Protein AF-A0AAP2K5U5-F1 (afdb_monomer_lite)

pLDDT: mean 83.19, std 15.7, range [38.5, 98.06]

Organism: Streptococcus anginosus (NCBI:txid1328)

Secondary structure (DSSP, 8-state):
-EEEEEE--SSTTTSEEEEEEPPPPP-TT------S-----HHHHHHHTT----S--

Radius of gyration: 14.25 Å; chains: 1; bounding box: 33×19×32 Å

Foldseek 3Di:
DDWDWDADADDPVPRIDIDDDDQDDDDPPDDRDDDPDDDDDPVVVVVRVPPPPPPDD

InterPro domains:
  IPR011032 GroES-like superfamily [SSF50129] (1-51)

Structure (mmCIF, N/CA/C/O backbone):
data_AF-A0AAP2K5U5-F1
#
_entry.id   AF-A0AAP2K5U5-F1
#
loop_
_atom_site.group_PDB
_atom_site.id
_atom_site.type_symbol
_atom_site.label_atom_id
_atom_site.label_alt_id
_atom_site.label_comp_id
_atom_site.label_asym_id
_atom_site.label_entity_id
_atom_site.label_seq_id
_atom_site.pdbx_PDB_ins_code
_atom_site.Cartn_x
_atom_site.Cartn_y
_atom_site.Cartn_z
_atom_site.occupancy
_atom_site.B_iso_or_equiv
_atom_site.auth_seq_id
_atom_site.auth_comp_id
_atom_site.auth_asym_id
_atom_site.auth_atom_id
_atom_site.pdbx_PDB_model_num
ATOM 1 N N . MET A 1 1 ? 3.477 6.801 14.625 1.00 86.25 1 MET A N 1
ATOM 2 C CA . MET A 1 1 ? 4.162 6.742 13.317 1.00 86.25 1 MET A CA 1
ATOM 3 C C . MET A 1 1 ? 3.955 5.353 12.730 1.00 86.25 1 MET A C 1
ATOM 5 O O . MET A 1 1 ? 3.766 4.421 13.505 1.00 86.25 1 MET A O 1
ATOM 9 N N . MET A 1 2 ? 3.917 5.209 11.407 1.00 93.44 2 MET A N 1
ATOM 10 C CA . MET A 1 2 ? 3.876 3.918 10.711 1.00 93.44 2 MET A CA 1
ATOM 11 C C . MET A 1 2 ? 4.726 3.974 9.441 1.00 93.44 2 MET A C 1
ATOM 13 O O . MET A 1 2 ? 4.917 5.054 8.888 1.00 93.44 2 MET A O 1
ATOM 17 N N . LYS A 1 3 ? 5.218 2.824 8.973 1.00 94.75 3 LYS A N 1
ATOM 18 C CA . LYS A 1 3 ? 5.935 2.730 7.697 1.00 94.75 3 LYS A CA 1
ATOM 19 C C . LYS A 1 3 ? 4.942 2.596 6.544 1.00 94.75 3 LYS A C 1
ATOM 21 O O . LYS A 1 3 ? 3.967 1.858 6.661 1.00 94.75 3 LYS A O 1
ATOM 26 N N . ALA A 1 4 ? 5.210 3.282 5.442 1.00 94.12 4 ALA A N 1
ATOM 27 C CA . ALA A 1 4 ? 4.469 3.154 4.195 1.00 94.12 4 ALA A CA 1
ATOM 28 C C . ALA A 1 4 ? 5.427 3.145 3.003 1.00 94.12 4 ALA A C 1
ATOM 30 O O . ALA A 1 4 ? 6.433 3.852 3.011 1.00 94.12 4 ALA A O 1
ATOM 31 N N . MET A 1 5 ? 5.094 2.364 1.978 1.00 91.81 5 MET A N 1
ATOM 32 C CA . MET A 1 5 ? 5.762 2.419 0.681 1.00 91.81 5 MET A CA 1
ATOM 33 C C . MET A 1 5 ? 5.128 3.537 -0.152 1.00 91.81 5 MET A C 1
ATOM 35 O O . MET A 1 5 ? 3.911 3.564 -0.331 1.00 91.81 5 MET A O 1
ATOM 39 N N . VAL A 1 6 ? 5.940 4.478 -0.624 1.00 89.81 6 VAL A N 1
ATOM 40 C CA . VAL A 1 6 ? 5.505 5.678 -1.345 1.00 89.81 6 VAL A CA 1
ATOM 41 C C . VAL A 1 6 ? 6.145 5.692 -2.724 1.00 89.81 6 VAL A C 1
ATOM 43 O O . VAL A 1 6 ? 7.356 5.526 -2.846 1.00 89.81 6 VAL A O 1
ATOM 46 N N . TYR A 1 7 ? 5.334 5.927 -3.752 1.00 86.12 7 TYR A N 1
ATOM 47 C CA . TYR A 1 7 ? 5.820 6.152 -5.109 1.00 86.12 7 TYR A CA 1
ATOM 48 C C . TYR A 1 7 ? 6.401 7.566 -5.233 1.00 86.12 7 TYR A C 1
ATOM 50 O O . TYR A 1 7 ? 5.724 8.543 -4.904 1.00 86.12 7 TYR A O 1
ATOM 58 N N . ARG A 1 8 ? 7.650 7.679 -5.693 1.00 83.00 8 ARG A N 1
ATOM 59 C CA . ARG A 1 8 ? 8.352 8.956 -5.906 1.00 83.00 8 ARG A CA 1
ATOM 60 C C . ARG A 1 8 ? 8.539 9.324 -7.382 1.00 83.00 8 ARG A C 1
ATOM 62 O O . ARG A 1 8 ? 9.008 10.425 -7.657 1.00 83.00 8 ARG A O 1
ATOM 69 N N . GLY A 1 9 ? 8.156 8.449 -8.313 1.00 73.00 9 GLY A N 1
ATOM 70 C CA . GLY A 1 9 ? 8.532 8.586 -9.722 1.00 73.00 9 GLY A CA 1
ATOM 71 C C . GLY A 1 9 ? 10.003 8.227 -9.966 1.00 73.00 9 GLY A C 1
ATOM 72 O O . GLY A 1 9 ? 10.677 7.731 -9.067 1.00 73.00 9 GLY A O 1
ATOM 73 N N . GLY A 1 10 ? 10.495 8.468 -11.182 1.00 67.25 10 GLY A N 1
ATOM 74 C CA . GLY A 1 10 ? 11.840 8.069 -11.613 1.00 67.25 10 GLY A CA 1
ATOM 75 C C . GLY A 1 10 ? 11.878 6.692 -12.285 1.00 67.25 10 GLY A C 1
ATOM 76 O O . GLY A 1 10 ? 10.836 6.100 -12.572 1.00 67.25 10 GLY A O 1
ATOM 77 N N . ASP A 1 11 ? 13.084 6.197 -12.562 1.00 67.69 11 ASP A N 1
ATOM 78 C CA . ASP A 1 11 ? 13.280 4.926 -13.263 1.00 67.69 11 ASP A CA 1
ATOM 79 C C . ASP A 1 11 ? 12.816 3.729 -12.420 1.00 67.69 11 ASP A C 1
ATOM 81 O O . ASP A 1 11 ? 12.866 3.748 -11.186 1.00 67.69 11 ASP A O 1
ATOM 85 N N . PHE A 1 12 ? 12.403 2.646 -13.092 1.00 67.44 12 PHE A N 1
ATOM 86 C CA . PHE A 1 12 ? 11.779 1.467 -12.470 1.00 67.44 12 PHE A CA 1
ATOM 87 C C . PHE A 1 12 ? 12.573 0.851 -11.304 1.00 67.44 12 PHE A C 1
ATOM 89 O O . PHE A 1 12 ? 11.972 0.215 -10.443 1.00 67.44 12 PHE A O 1
ATOM 96 N N . GLY A 1 13 ? 13.894 1.050 -11.246 1.00 73.81 13 GLY A N 1
ATOM 97 C CA . GLY A 1 13 ? 14.742 0.532 -10.170 1.00 73.81 13 GLY A CA 1
ATOM 98 C C . GLY A 1 13 ? 14.594 1.248 -8.821 1.00 73.81 13 GLY A C 1
ATOM 99 O O . GLY A 1 13 ? 14.860 0.631 -7.797 1.00 73.81 13 GLY A O 1
ATOM 100 N N . ASN A 1 14 ? 14.154 2.514 -8.799 1.00 78.31 14 ASN A N 1
ATOM 101 C CA . ASN A 1 14 ? 14.159 3.366 -7.596 1.00 78.31 14 ASN A CA 1
ATOM 102 C C . ASN A 1 14 ? 12.841 4.132 -7.378 1.00 78.31 14 ASN A C 1
ATOM 104 O O . ASN A 1 14 ? 12.794 5.113 -6.637 1.00 78.31 14 ASN A O 1
ATOM 108 N N . ALA A 1 15 ? 11.756 3.696 -8.019 1.00 83.56 15 ALA A N 1
ATOM 109 C CA . ALA A 1 15 ? 10.485 4.418 -8.015 1.00 83.56 15 ALA A CA 1
ATOM 110 C C . ALA A 1 15 ? 9.750 4.421 -6.658 1.00 83.56 15 ALA A C 1
ATOM 112 O O . ALA A 1 15 ? 8.803 5.192 -6.471 1.00 83.56 15 ALA A O 1
ATOM 113 N N . PHE A 1 16 ? 10.165 3.573 -5.712 1.00 87.75 16 PHE A N 1
ATOM 114 C CA . PHE A 1 16 ? 9.531 3.418 -4.404 1.00 87.75 16 PHE A CA 1
ATOM 115 C C . PHE A 1 16 ? 10.487 3.708 -3.258 1.00 87.75 16 PHE A C 1
ATOM 117 O O . PHE A 1 16 ? 11.660 3.350 -3.292 1.00 87.75 16 PHE A O 1
ATOM 124 N N . GLU A 1 17 ? 9.937 4.275 -2.190 1.00 91.06 17 GLU A N 1
ATOM 125 C CA . GLU A 1 17 ? 10.647 4.485 -0.936 1.00 91.06 17 GLU A CA 1
ATOM 126 C C . GLU A 1 17 ? 9.783 4.103 0.262 1.00 91.06 17 GLU A C 1
ATOM 128 O O . GLU A 1 17 ? 8.582 4.377 0.294 1.00 91.06 17 GLU A O 1
ATOM 133 N N . VAL A 1 18 ? 10.410 3.533 1.291 1.00 93.25 18 VAL A N 1
ATOM 134 C CA . VAL A 1 18 ? 9.783 3.366 2.604 1.00 93.25 18 VAL A CA 1
ATOM 135 C C . VAL A 1 18 ? 9.910 4.661 3.407 1.00 93.25 18 VAL A C 1
ATOM 137 O O . VAL A 1 18 ? 11.014 5.083 3.736 1.00 93.25 18 VAL A O 1
ATOM 140 N N . LYS A 1 19 ? 8.776 5.257 3.783 1.00 94.69 19 LYS A N 1
ATOM 141 C CA . LYS A 1 19 ? 8.707 6.453 4.632 1.00 94.69 19 LYS A CA 1
ATOM 142 C C . LYS A 1 19 ? 8.015 6.179 5.951 1.00 94.69 19 LYS A C 1
ATOM 144 O O . LYS A 1 19 ? 7.045 5.424 6.010 1.00 94.69 19 LYS A O 1
ATOM 149 N N . GLU A 1 20 ? 8.455 6.872 6.994 1.00 96.81 20 GLU A N 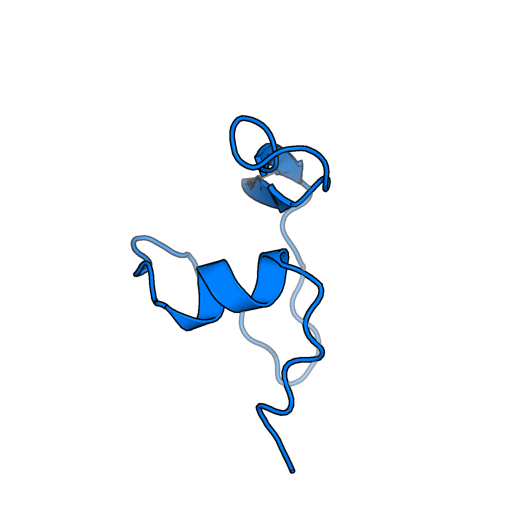1
ATOM 150 C CA . GLU A 1 20 ? 7.657 7.016 8.205 1.00 96.81 20 GLU A CA 1
ATOM 151 C C . GLU A 1 20 ? 6.607 8.110 8.022 1.00 96.81 20 GLU A C 1
ATOM 153 O O . GLU A 1 20 ? 6.913 9.247 7.666 1.00 96.81 20 GLU A O 1
ATOM 158 N N . ILE A 1 21 ? 5.351 7.768 8.285 1.00 94.12 21 ILE A N 1
ATOM 159 C CA . ILE A 1 21 ? 4.218 8.681 8.188 1.00 94.12 21 ILE A CA 1
ATOM 160 C C . ILE A 1 21 ? 3.404 8.676 9.480 1.00 94.12 21 ILE A C 1
ATOM 162 O O . ILE A 1 21 ? 3.439 7.735 10.284 1.00 94.12 21 ILE A O 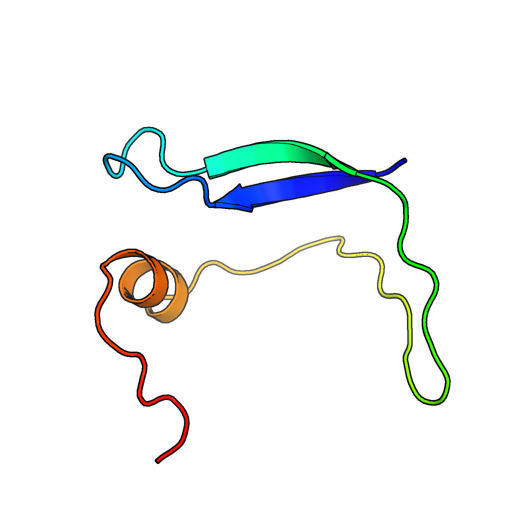1
ATOM 166 N N . LYS A 1 22 ? 2.644 9.751 9.705 1.00 95.81 22 LYS A N 1
ATOM 167 C CA . LYS A 1 22 ? 1.680 9.805 10.808 1.00 95.81 22 LYS A CA 1
ATOM 168 C C . LYS A 1 22 ? 0.597 8.749 10.577 1.00 95.81 22 LYS A C 1
ATOM 170 O O . LYS A 1 22 ? 0.145 8.549 9.453 1.00 95.81 22 LYS A O 1
ATOM 175 N N . ARG A 1 23 ? 0.187 8.070 11.653 1.00 93.50 23 ARG A N 1
ATOM 176 C CA . ARG A 1 23 ? -0.919 7.108 11.591 1.00 93.50 23 ARG A CA 1
ATOM 177 C C . ARG A 1 23 ? -2.195 7.889 11.241 1.00 93.50 23 ARG A C 1
ATOM 179 O O . ARG A 1 23 ? -2.485 8.848 11.956 1.00 93.50 23 ARG A O 1
ATOM 186 N N . PRO A 1 24 ? -2.924 7.528 10.174 1.00 93.00 24 PRO A N 1
ATOM 187 C CA . PRO A 1 24 ? -4.125 8.257 9.792 1.00 93.00 24 PRO A CA 1
ATOM 188 C C . PRO A 1 24 ? -5.232 8.070 10.835 1.00 93.00 24 PRO A C 1
ATOM 190 O O . PRO A 1 24 ? -5.350 7.005 11.445 1.00 93.00 24 PRO A O 1
ATOM 193 N N . ILE A 1 25 ? -6.034 9.119 11.026 1.00 96.19 25 ILE A N 1
ATOM 194 C CA . ILE A 1 25 ? -7.247 9.099 11.847 1.00 96.19 25 ILE A CA 1
ATOM 195 C C . ILE A 1 25 ? -8.423 8.93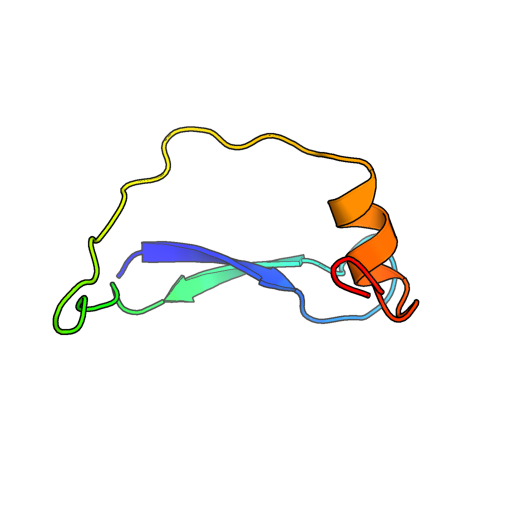0 10.875 1.00 96.19 25 ILE A C 1
ATOM 197 O O . ILE A 1 25 ? -8.574 9.779 9.992 1.00 96.19 25 ILE A O 1
ATOM 201 N N . PRO A 1 26 ? -9.206 7.840 10.960 1.00 96.50 26 PRO A N 1
ATOM 202 C CA . PRO A 1 26 ? -10.347 7.644 10.070 1.00 96.50 26 PRO A CA 1
ATOM 203 C C . PRO A 1 26 ? -11.403 8.735 10.299 1.00 96.50 26 PRO A C 1
ATOM 205 O O . PRO A 1 26 ? -11.626 9.156 11.435 1.00 96.50 26 PRO A O 1
ATOM 208 N N . LYS A 1 27 ? -12.036 9.198 9.216 1.00 97.12 27 LYS A N 1
ATOM 209 C CA . LYS A 1 27 ? -13.192 10.107 9.274 1.00 97.12 27 LYS A CA 1
ATOM 210 C C . LYS A 1 27 ? -14.488 9.326 9.521 1.00 97.12 27 LYS A C 1
ATOM 212 O O . LYS A 1 27 ? -14.480 8.097 9.593 1.00 97.12 27 LYS A O 1
ATOM 217 N N . GLU A 1 28 ? -15.604 10.046 9.610 1.00 98.06 28 GLU A N 1
ATOM 218 C CA . GLU A 1 28 ? -16.934 9.436 9.621 1.00 98.06 28 GLU A CA 1
ATOM 219 C C . GLU A 1 28 ? -17.103 8.481 8.425 1.00 98.06 28 GLU A C 1
ATOM 221 O O . GLU A 1 28 ? -16.662 8.774 7.312 1.00 98.06 28 GLU A O 1
ATOM 226 N N . HIS A 1 29 ? -17.675 7.303 8.686 1.00 97.94 29 HIS A N 1
ATOM 227 C CA . HIS A 1 29 ? -17.835 6.204 7.724 1.00 97.94 29 HIS A CA 1
ATOM 228 C C . HIS A 1 29 ? -16.534 5.625 7.132 1.00 97.94 29 HIS A C 1
ATOM 230 O O . HIS A 1 29 ? -16.562 4.981 6.084 1.00 97.94 29 HIS A O 1
ATOM 236 N N . GLN A 1 30 ? -15.389 5.796 7.799 1.00 97.50 30 GLN A N 1
ATOM 237 C CA . GLN A 1 30 ? -14.131 5.144 7.425 1.00 97.50 30 GLN A CA 1
ATOM 238 C C . GLN A 1 30 ? -13.640 4.208 8.528 1.00 97.50 30 GLN A C 1
ATOM 240 O O . GLN A 1 30 ? -13.872 4.434 9.714 1.00 97.50 30 GLN A O 1
ATOM 245 N N . ILE A 1 31 ? -12.896 3.175 8.136 1.00 96.81 31 ILE A N 1
ATOM 246 C CA . IL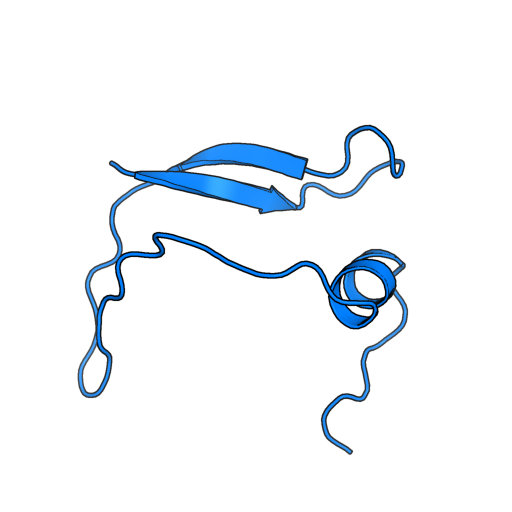E A 1 31 ? -12.203 2.282 9.067 1.00 96.81 31 ILE A CA 1
ATOM 247 C C . ILE A 1 31 ? -10.698 2.341 8.841 1.00 96.81 31 ILE A C 1
ATOM 249 O O . ILE A 1 31 ? -10.222 2.533 7.722 1.00 96.81 31 ILE A O 1
ATOM 253 N N . LEU A 1 32 ? -9.940 2.148 9.918 1.00 95.81 32 LEU A N 1
ATOM 254 C CA . LEU A 1 32 ? -8.493 2.013 9.843 1.00 95.81 32 LEU A CA 1
ATOM 255 C C . LEU A 1 32 ? -8.108 0.533 9.802 1.00 95.81 32 LEU A C 1
ATOM 257 O O . LEU A 1 32 ? -8.357 -0.200 10.755 1.00 95.81 32 LEU A O 1
ATOM 261 N N . VAL A 1 33 ? -7.436 0.119 8.729 1.00 94.94 33 VAL A N 1
ATOM 262 C CA . VAL A 1 33 ? -7.010 -1.271 8.526 1.00 94.94 33 VAL A CA 1
ATOM 263 C C . VAL A 1 33 ? -5.510 -1.413 8.778 1.00 94.94 33 VAL A C 1
ATOM 265 O O . VAL A 1 33 ? -4.703 -0.643 8.254 1.00 94.94 33 VAL A O 1
ATOM 268 N N . LYS A 1 34 ? -5.119 -2.427 9.560 1.00 93.38 34 LYS A N 1
ATOM 269 C CA . LYS A 1 34 ? -3.722 -2.869 9.653 1.00 93.38 34 LYS A CA 1
ATOM 270 C C . LYS A 1 34 ? -3.444 -3.859 8.522 1.00 93.38 34 LYS A C 1
ATOM 272 O O . LYS A 1 34 ? -3.975 -4.965 8.529 1.00 93.38 34 LYS A O 1
ATOM 277 N N . VAL A 1 35 ? -2.593 -3.471 7.577 1.00 93.69 35 VAL A N 1
ATOM 278 C CA . VAL A 1 35 ? -2.159 -4.344 6.479 1.00 93.69 35 VAL A CA 1
ATOM 279 C C . VAL A 1 35 ? -1.085 -5.300 6.998 1.00 93.69 35 VAL A C 1
ATOM 281 O O . VAL A 1 35 ? -0.007 -4.857 7.386 1.00 93.69 35 VAL A O 1
ATOM 284 N N . ASN A 1 36 ? -1.383 -6.602 7.027 1.00 95.06 36 ASN A N 1
ATOM 285 C CA . ASN A 1 36 ? -0.383 -7.639 7.319 1.00 95.06 36 ASN A CA 1
ATOM 286 C C . ASN A 1 36 ? 0.259 -8.176 6.029 1.00 95.06 36 ASN A C 1
ATOM 288 O O . ASN A 1 36 ? 1.449 -8.470 6.018 1.00 95.06 36 ASN A O 1
ATOM 292 N N . TYR A 1 37 ? -0.523 -8.256 4.946 1.00 95.88 37 TYR A N 1
ATOM 293 C CA . TYR A 1 37 ? -0.108 -8.751 3.632 1.00 95.88 37 TYR A CA 1
ATOM 294 C C . TYR A 1 37 ? -0.835 -7.981 2.521 1.00 95.88 37 TYR A C 1
ATOM 296 O O . TYR A 1 37 ? -1.940 -7.484 2.736 1.00 95.88 37 TYR A O 1
ATOM 304 N N . SER A 1 38 ? -0.218 -7.901 1.341 1.00 93.31 38 SER A N 1
ATOM 305 C CA . SER A 1 38 ? -0.799 -7.357 0.105 1.00 93.31 38 SER A CA 1
ATOM 306 C C . SER A 1 38 ? -0.250 -8.132 -1.093 1.00 93.31 38 SER A C 1
ATOM 308 O O . SER A 1 38 ? 0.846 -8.687 -1.006 1.00 93.31 3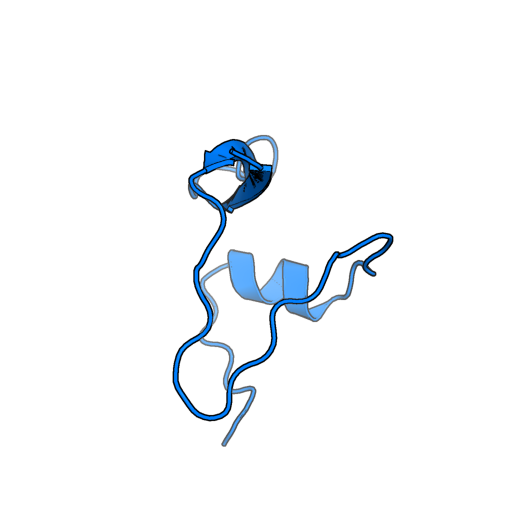8 SER A O 1
ATOM 310 N N . SER A 1 39 ? -0.988 -8.169 -2.203 1.00 94.50 39 SER A N 1
ATOM 311 C CA . SER A 1 39 ? -0.528 -8.766 -3.460 1.00 94.50 39 SER A CA 1
ATOM 312 C C . SER A 1 39 ? 0.182 -7.746 -4.353 1.00 94.50 39 SER A C 1
ATOM 314 O O . SER A 1 39 ? 0.019 -6.536 -4.182 1.00 94.50 39 SER A O 1
ATOM 316 N N . LEU A 1 40 ? 0.960 -8.261 -5.308 1.00 90.44 40 LEU A N 1
ATOM 317 C CA . LEU A 1 40 ? 1.386 -7.535 -6.500 1.00 90.44 40 LEU A CA 1
ATOM 318 C C . LEU A 1 40 ? 0.530 -8.001 -7.673 1.00 90.44 40 LEU A C 1
ATOM 320 O O . LEU A 1 40 ? 0.362 -9.202 -7.881 1.00 90.44 40 LEU A O 1
ATOM 324 N N . ASN A 1 41 ? 0.018 -7.053 -8.443 1.00 88.75 41 ASN A N 1
ATOM 325 C CA . ASN A 1 41 ? -0.856 -7.290 -9.579 1.00 88.75 41 ASN A CA 1
ATOM 326 C C . ASN A 1 41 ? -0.306 -6.552 -10.806 1.00 88.75 41 ASN A C 1
ATOM 328 O O . ASN A 1 41 ? 0.426 -5.568 -10.700 1.00 88.75 41 ASN A O 1
ATOM 332 N N . ASN A 1 42 ? -0.703 -6.988 -11.999 1.00 89.06 42 ASN A N 1
ATOM 333 C CA . ASN A 1 42 ? -0.363 -6.306 -13.252 1.00 89.06 42 ASN A CA 1
ATOM 334 C C . ASN A 1 42 ? -0.797 -4.826 -13.256 1.00 89.06 42 ASN A C 1
ATOM 336 O O . ASN A 1 42 ? -0.075 -3.974 -13.768 1.00 89.0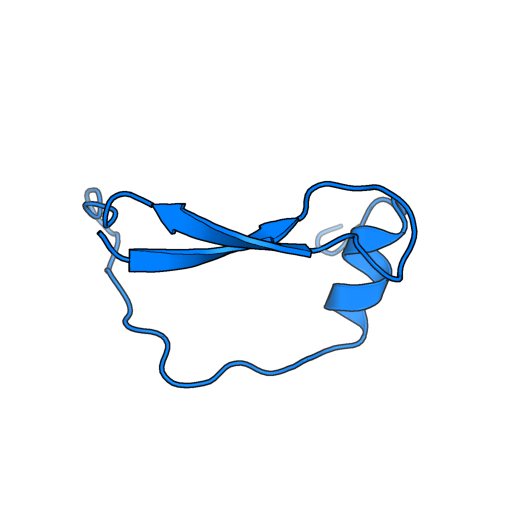6 42 ASN A O 1
ATOM 340 N N . VAL A 1 43 ? -1.944 -4.511 -12.643 1.00 84.88 43 VAL A N 1
ATOM 341 C CA . VAL A 1 43 ? -2.442 -3.133 -12.529 1.00 84.88 43 VAL A CA 1
ATOM 342 C C . VAL A 1 43 ? -1.515 -2.231 -11.715 1.00 84.88 43 VAL A C 1
ATOM 344 O O . VAL A 1 43 ? -1.441 -1.039 -12.003 1.00 84.88 43 VAL A O 1
ATOM 347 N N . ASP A 1 44 ? -0.766 -2.778 -10.752 1.00 84.31 44 ASP A N 1
ATOM 348 C CA . ASP A 1 44 ? 0.217 -2.002 -9.998 1.00 84.31 44 ASP A CA 1
ATOM 349 C C . ASP A 1 44 ? 1.311 -1.511 -10.947 1.00 84.31 44 ASP A C 1
ATOM 351 O O . ASP A 1 44 ? 1.591 -0.321 -10.997 1.00 84.31 44 ASP A O 1
ATOM 355 N N . TYR A 1 45 ? 1.859 -2.391 -11.788 1.00 81.75 45 TYR A N 1
ATOM 356 C CA . TYR A 1 45 ? 2.863 -2.011 -12.783 1.00 81.75 45 TYR A CA 1
ATOM 357 C C . TYR A 1 45 ? 2.337 -0.969 -13.780 1.00 81.75 45 TYR A C 1
ATOM 359 O O . TYR A 1 45 ? 2.983 0.059 -13.992 1.00 81.75 45 TYR A O 1
ATOM 367 N N . GLU A 1 46 ? 1.150 -1.191 -14.351 1.00 82.69 46 GLU A N 1
ATOM 368 C CA . GLU A 1 46 ? 0.563 -0.265 -15.328 1.00 82.69 46 GLU A CA 1
ATOM 369 C C . GLU A 1 46 ? 0.266 1.114 -14.720 1.00 82.69 46 GLU A C 1
ATOM 371 O O . GLU A 1 46 ? 0.508 2.133 -15.374 1.00 82.69 46 GLU A O 1
ATOM 376 N N . ARG A 1 47 ? -0.151 1.170 -13.444 1.00 77.81 47 ARG A N 1
ATOM 377 C CA . ARG A 1 47 ? -0.355 2.425 -12.699 1.00 77.81 47 ARG A CA 1
ATOM 378 C C . ARG A 1 47 ? 0.876 3.323 -12.714 1.00 77.81 47 ARG A C 1
ATOM 380 O O . ARG A 1 47 ? 0.742 4.543 -12.783 1.00 77.81 47 ARG A O 1
ATOM 387 N N . PHE A 1 48 ? 2.068 2.739 -12.638 1.00 76.38 48 PHE A N 1
ATOM 388 C CA . PHE A 1 48 ? 3.319 3.488 -12.511 1.00 76.38 48 PHE A CA 1
ATOM 389 C C . PHE A 1 48 ? 3.980 3.831 -13.851 1.00 76.38 48 PHE A C 1
ATOM 391 O O . PHE A 1 48 ? 4.955 4.578 -13.862 1.00 76.38 48 PHE A O 1
ATOM 398 N N . LYS A 1 49 ? 3.440 3.358 -14.984 1.00 75.44 49 LYS A N 1
ATOM 399 C CA . LYS A 1 49 ? 3.923 3.715 -16.333 1.00 75.44 49 LYS A CA 1
ATOM 400 C C . LYS A 1 49 ? 3.333 5.014 -16.889 1.00 75.44 49 LYS A C 1
ATOM 402 O O . LYS A 1 49 ? 3.602 5.351 -18.038 1.00 75.44 49 LYS A O 1
ATOM 407 N N . GLY A 1 50 ? 2.501 5.722 -16.123 1.00 62.28 50 GLY A N 1
ATOM 408 C CA . GLY A 1 50 ? 1.868 6.967 -16.573 1.00 62.28 50 GLY A CA 1
ATOM 409 C C . GLY A 1 50 ? 0.802 6.777 -17.660 1.00 62.28 50 GLY A C 1
ATOM 410 O O . GLY A 1 50 ? 0.352 7.756 -18.250 1.00 62.28 50 GLY A O 1
ATOM 411 N N . LYS A 1 51 ? 0.366 5.539 -17.932 1.00 55.84 51 LYS A N 1
ATOM 412 C CA . LYS A 1 51 ? -0.840 5.306 -18.730 1.00 55.84 51 LYS A CA 1
ATOM 413 C C . LYS A 1 51 ? -2.047 5.644 -17.862 1.00 55.84 51 LYS A C 1
ATOM 415 O O . LYS A 1 51 ? -2.173 5.113 -16.761 1.00 55.84 51 LYS A O 1
ATOM 420 N N . ASN A 1 52 ? -2.920 6.523 -18.352 1.00 51.00 52 ASN A N 1
ATOM 421 C CA . ASN A 1 52 ? -4.211 6.788 -17.723 1.00 51.00 52 ASN A CA 1
ATOM 422 C C . ASN A 1 52 ? -4.938 5.454 -17.529 1.00 51.00 52 ASN A C 1
ATOM 424 O O . ASN A 1 52 ? -5.389 4.837 -18.492 1.00 51.00 52 ASN A O 1
ATOM 428 N N . LEU A 1 53 ? -5.017 4.993 -16.284 1.00 50.22 53 LEU A N 1
ATOM 429 C CA . LEU A 1 53 ? -5.824 3.840 -15.933 1.00 50.22 53 LEU A CA 1
ATOM 430 C C . LEU A 1 53 ? -7.292 4.261 -16.030 1.00 50.22 53 LEU A C 1
ATOM 432 O O . LEU A 1 53 ? -7.838 4.823 -15.084 1.00 50.22 53 LEU A O 1
ATOM 436 N N . SER A 1 54 ? -7.949 3.966 -17.152 1.00 50.88 54 SER A N 1
ATOM 437 C CA . SER A 1 54 ? -9.410 3.891 -17.199 1.00 50.88 54 SER A CA 1
ATOM 438 C C . SER A 1 54 ? -9.845 2.594 -16.510 1.00 50.88 54 SER A C 1
ATOM 440 O O . SER A 1 54 ? -10.293 1.652 -17.155 1.00 50.88 54 SER A O 1
ATOM 442 N N . LEU A 1 55 ? -9.642 2.493 -15.193 1.00 48.91 55 LEU A N 1
ATOM 443 C CA . LEU A 1 55 ? -10.215 1.385 -14.417 1.00 48.91 55 LEU A CA 1
ATOM 444 C C . LEU A 1 55 ? -11.675 1.625 -14.024 1.00 48.91 55 LEU A C 1
ATOM 446 O O . LEU A 1 55 ? -12.287 0.746 -13.430 1.00 48.91 55 LEU A O 1
ATOM 450 N N . PHE A 1 56 ? -12.226 2.777 -14.409 1.00 45.53 56 PHE A N 1
ATOM 451 C CA . PHE A 1 56 ? -13.651 3.080 -14.391 1.00 45.53 56 PHE A CA 1
ATOM 452 C C . PHE A 1 56 ? -13.970 3.981 -15.594 1.00 45.53 56 PHE A C 1
ATOM 454 O O . PHE A 1 56 ? -13.851 5.203 -15.509 1.00 45.53 56 PHE A O 1
ATOM 461 N N . ALA A 1 57 ? -14.299 3.365 -16.726 1.00 38.50 57 ALA A N 1
ATOM 462 C CA . ALA A 1 57 ? -15.203 3.929 -17.724 1.00 38.50 57 ALA A CA 1
ATOM 463 C C . ALA A 1 57 ? -16.388 2.967 -17.831 1.00 38.50 57 ALA A C 1
ATOM 465 O O . ALA A 1 57 ? -16.125 1.743 -17.750 1.00 38.50 57 ALA A O 1
#

Sequence (57 aa):
MMKAMVYRGGDFGNAFEVKEIKRPIPKEHQILVKVNYSSLNNVDYERFKGKNLSLFA